Protein AF-A0A099NZL2-F1 (afdb_monomer_lite)

Organism: Pichia kudriavzevii (NCBI:txid4909)

Secondary structure (DSSP, 8-state):
-HHHHHHHHHHHHHTT-HHHHHHHHHHHHHHHHTS-TTS-HHHHHHHHHHHHHHHHHHHHHHT-HHHHHHHHHHHHHH-TT-HHHHHHHHHHHHHHHHHHHHHHHHHT----

pLDDT: mean 84.65, std 16.71, range [32.41, 98.19]

Foldseek 3Di:
DLVVLLVVLVVCVVVLVLVVSLVSLVVSLVVLVPDDPPDDPVVSLVSNLSSLLSNLVSCLSVLVLVSNLVSLVVNCVSCVPDVVSVVSNVSSVVSVVVVVVVVVVVVPDDDD

Structure (mmCIF, N/CA/C/O backbone):
data_AF-A0A099NZL2-F1
#
_entry.id   AF-A0A099NZL2-F1
#
loop_
_atom_site.group_PDB
_atom_site.id
_atom_site.type_symbol
_atom_site.label_atom_id
_atom_site.label_alt_id
_atom_site.label_comp_id
_atom_site.label_asym_id
_atom_site.label_entity_id
_atom_site.label_seq_id
_atom_site.pdbx_PDB_ins_code
_atom_site.Cartn_x
_atom_site.Cartn_y
_atom_site.Cartn_z
_atom_site.occupancy
_atom_site.B_iso_or_equiv
_atom_site.auth_seq_id
_atom_site.auth_comp_id
_atom_site.auth_asym_id
_atom_site.auth_atom_id
_atom_site.pdbx_PDB_model_num
ATOM 1 N N . MET A 1 1 ? -7.069 3.279 17.328 1.00 73.31 1 MET A N 1
ATOM 2 C CA . MET A 1 1 ? -6.781 1.870 16.965 1.00 73.31 1 MET A CA 1
ATOM 3 C C . MET A 1 1 ? -5.994 1.784 15.659 1.00 73.31 1 MET A C 1
ATOM 5 O O . MET A 1 1 ? -4.892 1.256 15.682 1.00 73.31 1 MET A O 1
ATOM 9 N N . ILE A 1 2 ? -6.484 2.395 14.574 1.00 79.38 2 ILE A N 1
ATOM 10 C CA . ILE A 1 2 ? -5.823 2.423 13.254 1.00 79.38 2 ILE A CA 1
ATOM 11 C C . ILE A 1 2 ? -4.407 3.012 13.314 1.00 79.38 2 ILE A C 1
ATOM 13 O O . ILE A 1 2 ? -3.472 2.392 12.824 1.00 79.38 2 ILE A O 1
ATOM 17 N N . LYS A 1 3 ? -4.205 4.128 14.030 1.00 82.56 3 LYS A N 1
ATOM 18 C CA . LYS A 1 3 ? -2.865 4.704 14.254 1.00 82.56 3 LYS A CA 1
ATOM 19 C C . LYS A 1 3 ? -1.849 3.701 14.833 1.00 82.56 3 LYS A C 1
ATOM 21 O O . LYS A 1 3 ? -0.736 3.606 14.332 1.00 82.56 3 LYS A O 1
ATOM 26 N N . LYS A 1 4 ? -2.248 2.895 15.827 1.00 86.62 4 LYS A N 1
ATOM 27 C CA . LYS A 1 4 ? -1.384 1.849 16.411 1.00 86.62 4 LYS A CA 1
ATOM 28 C C . LYS A 1 4 ? -1.092 0.726 15.411 1.00 86.62 4 LYS A C 1
ATOM 30 O O . LYS A 1 4 ? 0.017 0.206 15.380 1.00 86.62 4 LYS A O 1
ATOM 35 N N . MET A 1 5 ? -2.076 0.354 14.589 1.00 86.31 5 MET A N 1
ATOM 36 C CA . MET A 1 5 ? -1.873 -0.635 13.525 1.00 86.31 5 MET A CA 1
ATOM 37 C C . MET A 1 5 ? -0.911 -0.121 12.456 1.00 86.31 5 MET A C 1
ATOM 39 O O . MET A 1 5 ? -0.038 -0.867 12.032 1.00 86.31 5 MET A O 1
ATOM 43 N N . HIS A 1 6 ? -1.012 1.155 12.088 1.00 87.56 6 HIS A N 1
ATOM 44 C CA . HIS A 1 6 ? -0.072 1.802 11.181 1.00 87.56 6 HIS A CA 1
ATOM 45 C C . HIS A 1 6 ? 1.354 1.828 11.761 1.00 87.56 6 HIS A C 1
ATOM 47 O O . HIS A 1 6 ? 2.312 1.451 11.090 1.00 87.56 6 HIS A O 1
ATOM 53 N N . GLU A 1 7 ? 1.521 2.207 13.030 1.00 90.25 7 GLU A N 1
ATOM 54 C CA . GLU A 1 7 ? 2.821 2.164 13.723 1.00 90.25 7 GLU A CA 1
ATOM 55 C C . GLU A 1 7 ? 3.408 0.741 13.769 1.00 90.2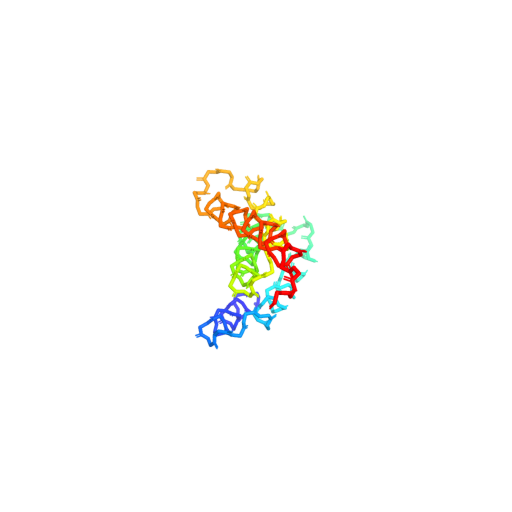5 7 GLU A C 1
ATOM 57 O O . GLU A 1 7 ? 4.585 0.540 13.475 1.00 90.25 7 GLU A O 1
ATOM 62 N N . SER A 1 8 ? 2.586 -0.270 14.051 1.00 92.69 8 SER A N 1
ATOM 63 C CA . SER A 1 8 ? 3.020 -1.671 14.020 1.00 92.69 8 SER A CA 1
ATOM 64 C C . SER A 1 8 ? 3.419 -2.126 12.612 1.00 92.69 8 SER A C 1
ATOM 66 O O . SER A 1 8 ? 4.485 -2.715 12.434 1.00 92.69 8 SER A O 1
ATOM 68 N N . ALA A 1 9 ? 2.607 -1.813 11.600 1.00 90.50 9 ALA A N 1
ATOM 69 C CA . ALA A 1 9 ? 2.870 -2.194 10.216 1.00 90.50 9 ALA A CA 1
ATOM 70 C C . ALA A 1 9 ? 4.143 -1.519 9.682 1.00 90.50 9 ALA A C 1
ATOM 72 O O . ALA A 1 9 ? 4.983 -2.166 9.061 1.00 90.50 9 ALA A O 1
ATOM 73 N N . THR A 1 10 ? 4.366 -0.243 10.006 1.00 91.00 10 THR A N 1
ATOM 74 C CA . THR A 1 10 ? 5.636 0.438 9.697 1.00 91.00 10 THR A CA 1
ATOM 75 C C . THR A 1 10 ? 6.828 -0.169 10.448 1.00 91.00 10 THR A C 1
ATOM 77 O O . THR A 1 10 ? 7.937 -0.199 9.912 1.00 91.00 10 THR A O 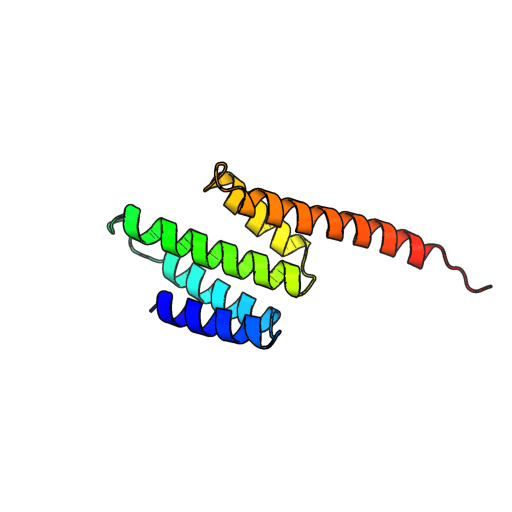1
ATOM 80 N N . GLY A 1 11 ? 6.624 -0.724 11.646 1.00 95.44 11 GLY A N 1
ATOM 81 C CA . GLY A 1 11 ? 7.619 -1.548 12.336 1.00 95.44 11 GLY A CA 1
ATOM 82 C C . GLY A 1 11 ? 8.013 -2.795 11.536 1.00 95.44 11 GLY A C 1
ATOM 83 O O . GLY A 1 11 ? 9.204 -3.056 11.356 1.00 95.44 11 GLY A O 1
ATOM 84 N N . LEU A 1 12 ? 7.035 -3.521 10.988 1.00 95.06 12 LEU A N 1
ATOM 85 C CA . LEU A 1 12 ? 7.273 -4.676 10.111 1.00 95.06 12 LEU A CA 1
ATOM 86 C C . LEU A 1 12 ? 7.984 -4.278 8.809 1.00 95.06 12 LEU A C 1
ATOM 88 O O . LEU A 1 12 ? 8.902 -4.975 8.373 1.00 95.06 12 LEU A O 1
ATOM 92 N N . MET A 1 13 ? 7.634 -3.121 8.237 1.00 94.88 13 MET A N 1
ATOM 93 C CA . MET A 1 13 ? 8.324 -2.558 7.068 1.00 94.88 13 MET A CA 1
ATOM 94 C C . MET A 1 13 ? 9.815 -2.331 7.345 1.00 94.88 13 MET A C 1
ATOM 96 O O . MET A 1 13 ? 10.657 -2.722 6.538 1.00 94.88 13 MET A O 1
ATOM 100 N N . LYS A 1 14 ? 10.164 -1.770 8.513 1.00 95.31 14 LYS A N 1
ATOM 101 C CA . LYS A 1 14 ? 11.568 -1.577 8.929 1.00 95.31 14 LYS A CA 1
ATOM 102 C C . LYS A 1 14 ? 12.319 -2.902 9.087 1.00 95.31 14 LYS A C 1
ATOM 104 O O . LYS A 1 14 ? 13.506 -2.970 8.788 1.00 95.31 14 LYS A O 1
ATOM 109 N N . GLN A 1 15 ? 11.626 -3.959 9.507 1.00 96.81 15 GLN A N 1
ATOM 110 C CA . GLN A 1 15 ? 12.172 -5.317 9.616 1.00 96.81 15 GLN A CA 1
ATOM 111 C C . GLN A 1 15 ? 12.214 -6.069 8.275 1.00 96.81 15 GLN A C 1
ATOM 113 O O . GLN A 1 15 ? 12.573 -7.243 8.251 1.00 96.81 15 GLN A O 1
ATOM 118 N N . ARG A 1 16 ? 11.836 -5.424 7.162 1.00 95.00 16 ARG A N 1
ATOM 119 C CA . ARG A 1 16 ? 11.704 -6.030 5.825 1.00 95.00 16 ARG A CA 1
ATOM 120 C C . ARG A 1 16 ? 10.681 -7.170 5.735 1.00 95.00 16 ARG A C 1
ATOM 122 O O . ARG A 1 16 ? 10.683 -7.938 4.776 1.00 95.00 16 ARG A O 1
ATOM 129 N N . LYS A 1 17 ? 9.762 -7.261 6.698 1.00 97.12 17 LYS A N 1
ATOM 130 C CA . LYS A 1 17 ? 8.655 -8.227 6.702 1.00 97.12 17 LYS A CA 1
ATOM 131 C C . LYS A 1 17 ? 7.473 -7.674 5.905 1.00 97.12 17 LYS A C 1
ATOM 133 O O . LYS A 1 17 ? 6.411 -7.376 6.446 1.00 97.12 17 LYS A O 1
ATOM 138 N N . PHE A 1 18 ? 7.685 -7.480 4.607 1.00 96.75 18 PHE A N 1
ATOM 139 C CA . PHE A 1 18 ? 6.781 -6.701 3.758 1.00 96.75 18 PHE A CA 1
ATOM 140 C C . PHE A 1 18 ? 5.403 -7.350 3.571 1.00 96.75 18 PHE A C 1
ATOM 142 O O . PHE A 1 18 ? 4.387 -6.665 3.615 1.00 96.75 18 PHE A O 1
ATOM 149 N N . THR A 1 19 ? 5.338 -8.673 3.429 1.00 96.38 19 THR A N 1
ATOM 150 C CA . THR A 1 19 ? 4.061 -9.390 3.266 1.00 96.38 19 THR A CA 1
ATOM 151 C C . THR A 1 19 ? 3.215 -9.371 4.541 1.00 96.38 19 THR A C 1
ATOM 153 O O . THR A 1 19 ? 1.995 -9.241 4.471 1.00 96.38 19 THR A O 1
ATOM 156 N N . GLU A 1 20 ? 3.843 -9.455 5.717 1.00 96.44 20 GLU A N 1
ATOM 157 C CA . GLU A 1 20 ? 3.159 -9.307 7.007 1.00 96.44 20 GLU A CA 1
ATOM 158 C C . GLU A 1 20 ? 2.674 -7.868 7.209 1.00 96.44 20 GLU A C 1
ATOM 160 O O . GLU A 1 20 ? 1.535 -7.654 7.623 1.00 96.44 20 GLU A O 1
ATOM 165 N N . ALA A 1 21 ? 3.501 -6.882 6.842 1.00 97.00 21 ALA A N 1
ATOM 166 C CA . ALA A 1 21 ? 3.114 -5.476 6.868 1.00 97.00 21 ALA A CA 1
ATOM 167 C C . ALA A 1 21 ? 1.895 -5.208 5.971 1.00 97.00 21 ALA A C 1
ATOM 169 O O . ALA A 1 21 ? 0.946 -4.567 6.417 1.00 97.00 21 ALA A O 1
ATOM 170 N N . ALA A 1 22 ? 1.877 -5.751 4.747 1.00 96.81 22 ALA A N 1
ATOM 171 C CA . ALA A 1 22 ? 0.751 -5.615 3.822 1.00 96.81 22 ALA A CA 1
ATOM 172 C C . ALA A 1 22 ? -0.553 -6.166 4.419 1.00 96.81 22 ALA A C 1
ATOM 174 O O . ALA A 1 22 ? -1.576 -5.487 4.373 1.00 96.81 22 ALA A O 1
ATOM 175 N N . LYS A 1 23 ? -0.511 -7.347 5.056 1.00 95.88 23 LYS A N 1
ATOM 176 C CA . LYS A 1 23 ? -1.671 -7.919 5.766 1.00 95.88 23 LYS A CA 1
ATOM 177 C C . LYS A 1 23 ? -2.144 -7.019 6.903 1.00 95.88 23 LYS A C 1
ATOM 179 O O . LYS A 1 23 ? -3.341 -6.853 7.109 1.00 95.88 23 LYS A O 1
ATOM 184 N N . GLN A 1 24 ? -1.214 -6.428 7.649 1.00 95.25 24 GLN A N 1
ATOM 185 C CA . GLN A 1 24 ? -1.579 -5.546 8.750 1.00 95.25 24 GLN A CA 1
ATOM 186 C C . GLN A 1 24 ? -2.205 -4.232 8.257 1.00 95.25 24 GLN A C 1
ATOM 188 O O . GLN A 1 24 ? -3.170 -3.756 8.859 1.00 95.25 24 GLN A O 1
ATOM 193 N N . PHE A 1 25 ? -1.710 -3.674 7.148 1.00 95.81 25 PHE A N 1
ATOM 194 C CA . PHE A 1 25 ? -2.341 -2.528 6.493 1.00 95.81 25 PHE A CA 1
ATOM 195 C C . PHE A 1 25 ? -3.715 -2.869 5.916 1.00 95.81 25 PHE A C 1
ATOM 197 O O . PHE A 1 25 ? -4.623 -2.051 6.021 1.00 95.81 25 PHE A O 1
ATOM 204 N N . ASP A 1 26 ? -3.892 -4.068 5.366 1.00 95.12 26 ASP A N 1
ATOM 205 C CA . ASP A 1 26 ? -5.177 -4.540 4.849 1.00 95.12 26 ASP A CA 1
ATOM 206 C C . ASP A 1 26 ? -6.251 -4.606 5.945 1.00 95.12 26 ASP A C 1
ATOM 208 O O . ASP A 1 26 ? -7.336 -4.044 5.799 1.00 95.12 26 ASP A O 1
ATOM 212 N N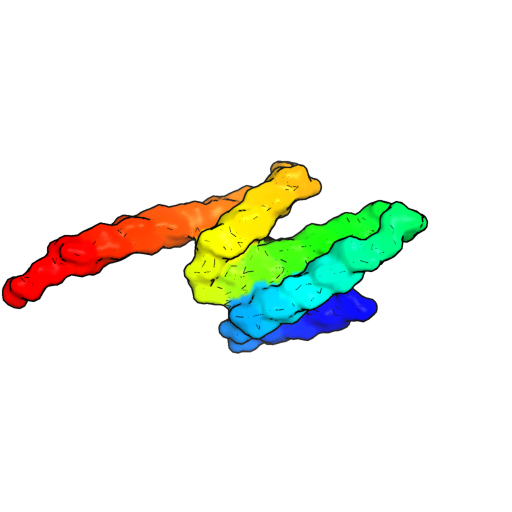 . ILE A 1 27 ? -5.910 -5.172 7.107 1.00 93.38 27 ILE A N 1
ATOM 213 C CA . ILE A 1 27 ? -6.796 -5.179 8.281 1.00 93.38 27 ILE A CA 1
ATOM 214 C C . ILE A 1 27 ? -7.129 -3.746 8.717 1.00 93.38 27 ILE A C 1
ATOM 216 O O . ILE A 1 27 ? -8.288 -3.431 8.990 1.00 93.38 27 ILE A O 1
ATOM 220 N N . ALA A 1 28 ? -6.129 -2.861 8.772 1.00 91.88 28 ALA A N 1
ATOM 221 C CA . ALA A 1 28 ? -6.337 -1.466 9.150 1.00 91.88 28 ALA A CA 1
ATOM 222 C C . ALA A 1 28 ? -7.269 -0.736 8.166 1.00 91.88 28 ALA A C 1
ATOM 224 O O . ALA A 1 28 ? -8.141 0.017 8.599 1.00 91.88 28 ALA A O 1
ATOM 225 N N . LEU A 1 29 ? -7.130 -1.004 6.865 1.00 91.25 29 LEU A N 1
ATOM 226 C CA . LEU A 1 29 ? -7.982 -0.469 5.806 1.00 91.25 29 LEU A CA 1
ATOM 227 C C . LEU A 1 29 ? -9.419 -1.005 5.907 1.00 91.25 29 LEU A C 1
ATOM 229 O O . LEU A 1 29 ? -10.375 -0.240 5.773 1.00 91.25 29 LEU A O 1
ATOM 233 N N . GLY A 1 30 ? -9.585 -2.295 6.210 1.00 90.38 30 GLY A N 1
ATOM 234 C CA . GLY A 1 30 ? -10.887 -2.907 6.481 1.00 90.38 30 GLY A CA 1
ATOM 235 C C . GLY A 1 30 ? -11.601 -2.244 7.662 1.00 90.38 30 GLY A C 1
ATOM 236 O O . GLY A 1 30 ? -12.766 -1.873 7.565 1.00 90.38 30 GLY A O 1
ATOM 237 N N . LEU A 1 31 ? -10.880 -1.991 8.756 1.00 88.50 31 LEU A N 1
ATOM 238 C CA . LEU A 1 31 ? -11.429 -1.279 9.915 1.00 88.50 31 LEU A CA 1
ATOM 239 C C . LEU A 1 31 ? -11.740 0.194 9.615 1.00 88.50 31 LEU A C 1
ATOM 241 O O . LEU A 1 31 ? -12.717 0.726 10.137 1.00 88.50 31 LEU A O 1
ATOM 245 N N . ALA A 1 32 ? -10.923 0.856 8.792 1.00 85.75 32 ALA A N 1
ATOM 246 C CA . ALA A 1 32 ? -11.155 2.237 8.372 1.00 85.75 32 ALA A CA 1
ATOM 247 C C . ALA A 1 32 ? -12.413 2.362 7.497 1.00 85.75 32 ALA A C 1
ATOM 249 O O . ALA A 1 32 ? -13.225 3.261 7.702 1.00 85.75 32 ALA A O 1
ATOM 250 N N . SER A 1 33 ? -12.582 1.442 6.544 1.00 84.88 33 SER A N 1
ATOM 251 C CA . SER A 1 33 ? -13.706 1.418 5.598 1.00 84.88 33 SER A CA 1
ATOM 252 C C . SER A 1 33 ? -15.024 0.948 6.219 1.00 84.88 33 SER A C 1
ATOM 254 O O . SER A 1 33 ? -16.086 1.355 5.758 1.00 84.88 33 SER A O 1
ATOM 256 N N . ALA A 1 34 ? -14.974 0.141 7.283 1.00 85.44 34 ALA A N 1
ATOM 257 C CA . ALA A 1 34 ? -16.158 -0.335 7.999 1.00 85.44 34 ALA A CA 1
ATOM 258 C C . ALA A 1 34 ? -16.794 0.713 8.934 1.00 85.44 34 ALA A C 1
ATOM 260 O O . ALA A 1 34 ? -17.819 0.432 9.560 1.00 85.44 34 ALA A O 1
ATOM 261 N N . ARG A 1 35 ? -16.204 1.910 9.065 1.00 79.69 35 ARG A N 1
ATOM 262 C CA . ARG A 1 35 ? -16.767 2.983 9.894 1.00 79.69 35 ARG A CA 1
ATOM 263 C C . ARG A 1 35 ? -18.120 3.457 9.369 1.00 79.69 35 ARG A C 1
ATOM 265 O O . ARG A 1 35 ? -18.406 3.421 8.172 1.00 79.69 35 ARG A O 1
ATOM 272 N N . SER A 1 36 ? -18.962 3.907 10.298 1.00 76.06 36 SER A N 1
ATOM 273 C CA . SER A 1 36 ? -20.309 4.376 9.984 1.00 76.06 36 SER A CA 1
ATOM 274 C C . SER A 1 36 ? -20.265 5.541 8.997 1.00 76.06 36 SER A C 1
ATOM 276 O O . SER A 1 36 ? -19.511 6.495 9.178 1.00 76.06 36 SER A O 1
ATOM 278 N N . LYS A 1 37 ? -21.146 5.512 7.991 1.00 70.38 37 LYS A N 1
ATOM 279 C CA . LYS A 1 37 ? -21.298 6.595 7.002 1.00 70.38 37 LYS A CA 1
ATOM 280 C C . LYS A 1 37 ? -21.742 7.928 7.625 1.00 70.38 37 LYS A C 1
ATOM 282 O O . LYS A 1 37 ? -21.706 8.947 6.947 1.00 70.38 37 LYS A O 1
ATOM 287 N N . PHE A 1 38 ? -22.175 7.906 8.887 1.00 70.50 38 PHE A N 1
ATOM 288 C CA . PHE A 1 38 ? -22.596 9.078 9.655 1.00 70.50 38 PHE A CA 1
ATOM 289 C C . PHE A 1 38 ? -21.451 9.737 10.448 1.00 70.50 38 PHE A C 1
ATOM 291 O O . PHE A 1 38 ? -21.668 10.775 11.068 1.00 70.50 38 PHE A O 1
ATOM 298 N N . GLU A 1 39 ? -20.243 9.160 10.450 1.00 68.38 39 GLU A N 1
ATOM 299 C CA . GLU A 1 39 ? -19.054 9.814 11.013 1.00 68.38 39 GLU A CA 1
ATOM 300 C C . GLU A 1 39 ? -18.497 10.896 10.076 1.00 68.38 39 GLU A C 1
ATOM 302 O O . GLU A 1 39 ? -18.772 10.921 8.874 1.00 68.38 39 GLU A O 1
ATOM 307 N N . SER A 1 40 ? -17.683 11.808 10.622 1.00 69.94 40 SER A N 1
ATOM 308 C CA . SER A 1 40 ? -17.109 12.891 9.827 1.00 69.94 40 SER A CA 1
ATOM 309 C C . SER A 1 40 ? -16.160 12.342 8.752 1.00 69.94 40 SER A C 1
ATOM 311 O O . SER A 1 40 ? -15.106 11.762 9.017 1.00 69.94 40 SER A O 1
ATOM 313 N N . PHE A 1 41 ? -16.529 12.569 7.492 1.00 66.38 41 PHE A N 1
ATOM 314 C CA . PHE A 1 41 ? -15.749 12.156 6.323 1.00 66.38 41 PHE A CA 1
ATOM 315 C C . PHE A 1 41 ? -14.314 12.711 6.341 1.00 66.38 41 PHE A C 1
ATOM 317 O O . PHE A 1 41 ? -13.372 12.050 5.903 1.00 66.38 41 PHE A O 1
ATOM 324 N N . GLN A 1 42 ? -14.143 13.910 6.910 1.00 65.75 42 GLN A N 1
ATOM 325 C CA . GLN A 1 42 ? -12.857 14.601 7.001 1.00 65.75 42 GLN A CA 1
ATOM 326 C C . GLN A 1 42 ? -11.825 13.871 7.875 1.00 65.75 42 GLN A C 1
ATOM 328 O O . GLN A 1 42 ? -10.633 14.008 7.618 1.00 65.75 42 GLN A O 1
ATOM 333 N N . GLY A 1 43 ? -12.247 13.080 8.869 1.00 70.69 43 GLY A N 1
ATOM 334 C CA . GLY A 1 43 ? -11.324 12.300 9.701 1.00 70.69 43 GLY A CA 1
ATOM 335 C C . GLY A 1 43 ? -10.959 10.939 9.102 1.00 70.69 43 GLY A C 1
ATOM 336 O O . GLY A 1 43 ? -9.833 10.473 9.252 1.00 70.69 43 GLY A O 1
ATOM 337 N N . THR A 1 44 ? -11.896 10.309 8.393 1.00 79.38 44 THR A N 1
ATOM 338 C CA . THR A 1 44 ? -11.764 8.912 7.946 1.00 79.38 44 THR A CA 1
ATOM 339 C C . THR A 1 44 ? -10.994 8.770 6.632 1.00 79.38 44 THR A C 1
ATOM 341 O O . THR A 1 44 ? -10.221 7.825 6.471 1.00 79.38 44 THR A O 1
ATOM 344 N N . MET A 1 45 ? -11.139 9.721 5.703 1.00 83.94 45 MET A N 1
ATOM 345 C CA . MET A 1 45 ? -10.446 9.662 4.407 1.00 83.94 45 MET A CA 1
ATOM 346 C C . MET A 1 45 ? -8.916 9.738 4.509 1.00 83.94 45 MET A C 1
ATOM 348 O O . MET A 1 45 ? -8.253 8.927 3.860 1.00 83.94 45 MET A O 1
ATOM 352 N N . PRO A 1 46 ? -8.318 10.629 5.324 1.00 87.06 46 PRO A N 1
ATOM 353 C CA . PRO A 1 46 ? -6.869 10.641 5.505 1.00 87.06 46 PRO A CA 1
ATOM 354 C C . PRO A 1 46 ? -6.332 9.324 6.079 1.00 87.06 46 PRO A C 1
ATOM 356 O O . PRO A 1 46 ? -5.287 8.848 5.644 1.00 87.06 46 PRO A O 1
ATOM 359 N N . GLU A 1 47 ? -7.055 8.698 7.015 1.00 87.00 47 GLU A N 1
ATOM 360 C CA . GLU A 1 47 ? -6.656 7.408 7.595 1.00 87.00 47 GLU A CA 1
ATOM 361 C C . GLU A 1 47 ? -6.701 6.274 6.560 1.00 87.00 47 GLU A C 1
ATOM 363 O O . GLU A 1 47 ? -5.769 5.468 6.496 1.00 87.00 47 GLU A O 1
ATOM 368 N N . LEU A 1 48 ? -7.744 6.241 5.721 1.00 89.19 48 LEU A N 1
ATOM 369 C CA . LEU A 1 48 ? -7.857 5.318 4.586 1.00 89.19 48 LEU A CA 1
ATOM 370 C C . LEU A 1 48 ? -6.685 5.482 3.614 1.00 89.19 48 LEU A C 1
ATOM 372 O O . LEU A 1 48 ? -6.027 4.499 3.277 1.00 89.19 48 LEU A O 1
ATOM 376 N N . ILE A 1 49 ? -6.401 6.721 3.200 1.00 91.00 49 ILE A N 1
ATOM 377 C CA . ILE A 1 49 ? -5.328 7.031 2.247 1.00 91.00 49 ILE A CA 1
ATOM 378 C C . ILE A 1 49 ? -3.973 6.594 2.807 1.00 91.00 49 ILE A C 1
ATOM 380 O O . ILE A 1 49 ? -3.217 5.924 2.112 1.00 91.00 49 ILE A O 1
ATOM 384 N N . VAL A 1 50 ? -3.681 6.897 4.073 1.00 91.69 50 VAL A N 1
ATOM 385 C CA . VAL A 1 50 ? -2.413 6.515 4.711 1.00 91.69 50 VAL A CA 1
ATOM 386 C C . VAL A 1 50 ? -2.256 4.991 4.802 1.00 91.69 50 VAL A C 1
ATOM 388 O O . VAL A 1 50 ? -1.178 4.469 4.513 1.00 91.69 50 VAL A O 1
ATOM 391 N N . CYS A 1 51 ? -3.319 4.253 5.142 1.00 93.44 51 CYS A N 1
ATOM 392 C CA . CYS A 1 51 ? -3.270 2.786 5.154 1.00 93.44 51 CYS A CA 1
ATOM 393 C C . CYS A 1 51 ? -3.061 2.210 3.746 1.00 93.44 51 CYS A C 1
ATOM 395 O O . CYS A 1 51 ? -2.272 1.280 3.576 1.00 93.44 51 CYS A O 1
ATOM 397 N N . LEU A 1 52 ? -3.719 2.787 2.737 1.00 95.06 52 LEU A N 1
ATOM 398 C CA . LEU A 1 52 ? -3.585 2.376 1.341 1.00 95.06 52 LEU A CA 1
ATOM 399 C C . LEU A 1 52 ? -2.176 2.661 0.792 1.00 95.06 52 LEU A C 1
ATOM 401 O O . LEU A 1 52 ? -1.590 1.805 0.134 1.00 95.06 52 LEU A O 1
ATOM 405 N N . MET A 1 53 ? -1.586 3.815 1.124 1.00 95.31 53 MET A N 1
ATOM 406 C CA . MET A 1 53 ? -0.186 4.135 0.808 1.00 95.31 53 MET A CA 1
ATOM 407 C C . MET A 1 53 ? 0.771 3.119 1.437 1.00 95.31 53 MET A C 1
ATOM 409 O O . MET A 1 53 ? 1.644 2.591 0.749 1.00 95.31 53 MET A O 1
ATOM 413 N N . GLY A 1 54 ? 0.576 2.801 2.721 1.00 95.56 54 GLY A N 1
ATOM 414 C CA . GLY A 1 54 ? 1.388 1.813 3.430 1.00 95.56 54 GLY A CA 1
ATOM 415 C C . GLY A 1 54 ? 1.310 0.419 2.806 1.00 95.56 54 GLY A C 1
ATOM 416 O O . GLY A 1 54 ? 2.342 -0.231 2.623 1.00 95.56 54 GLY A O 1
ATOM 417 N N . ARG A 1 55 ? 0.107 -0.029 2.418 1.00 97.25 55 ARG A N 1
ATOM 418 C CA . ARG A 1 55 ? -0.090 -1.317 1.737 1.00 97.25 55 ARG A CA 1
ATOM 419 C C . ARG A 1 55 ? 0.570 -1.338 0.358 1.00 97.25 55 ARG A C 1
ATOM 421 O O . ARG A 1 55 ? 1.295 -2.284 0.053 1.00 97.25 55 ARG A O 1
ATOM 428 N N . CYS A 1 56 ? 0.416 -0.267 -0.419 1.00 97.69 56 CYS A N 1
ATOM 429 C CA . CYS A 1 56 ? 1.072 -0.111 -1.715 1.00 97.69 56 CYS A CA 1
ATOM 430 C C . CYS A 1 56 ? 2.602 -0.206 -1.599 1.00 97.69 56 CYS A C 1
ATOM 432 O O . CYS A 1 56 ? 3.248 -0.907 -2.382 1.00 97.69 56 CYS A O 1
ATOM 434 N N . ASP A 1 57 ? 3.189 0.478 -0.614 1.00 97.44 57 ASP A N 1
ATOM 435 C CA . ASP A 1 57 ? 4.632 0.452 -0.367 1.00 97.44 57 ASP A CA 1
ATOM 436 C C . ASP A 1 57 ? 5.097 -0.935 0.094 1.00 97.44 57 ASP A C 1
ATOM 438 O O . ASP A 1 57 ? 6.167 -1.402 -0.306 1.00 97.44 57 ASP A O 1
ATOM 442 N N . ALA A 1 58 ? 4.292 -1.626 0.902 1.00 97.88 58 ALA A N 1
ATOM 443 C CA . ALA A 1 58 ? 4.559 -3.000 1.306 1.00 97.88 58 ALA A CA 1
ATOM 444 C C . ALA A 1 58 ? 4.557 -3.957 0.103 1.00 97.88 58 ALA A C 1
ATOM 446 O O . ALA A 1 58 ? 5.499 -4.735 -0.050 1.00 97.88 58 ALA A O 1
ATOM 447 N N . TYR A 1 59 ? 3.573 -3.860 -0.795 1.00 98.19 59 TYR A N 1
ATOM 448 C CA . TYR A 1 59 ? 3.525 -4.677 -2.009 1.00 98.19 59 TYR A CA 1
ATOM 449 C C . TYR A 1 59 ? 4.685 -4.392 -2.967 1.00 98.19 59 TYR A C 1
ATOM 451 O O . TYR A 1 59 ? 5.318 -5.335 -3.447 1.00 98.19 59 TYR A O 1
ATOM 459 N N . ASN A 1 60 ? 5.030 -3.118 -3.186 1.00 96.44 60 ASN A N 1
ATOM 460 C CA . ASN A 1 60 ? 6.193 -2.742 -3.995 1.00 96.44 60 ASN A CA 1
ATOM 461 C C . ASN A 1 60 ? 7.489 -3.348 -3.437 1.00 96.44 60 ASN A C 1
ATOM 463 O O . ASN A 1 60 ? 8.284 -3.907 -4.191 1.00 96.44 60 ASN A O 1
ATOM 467 N N . ASN A 1 61 ? 7.684 -3.296 -2.117 1.00 96.19 61 ASN A N 1
ATOM 468 C CA . ASN A 1 61 ? 8.865 -3.875 -1.473 1.00 96.19 61 ASN A CA 1
ATOM 469 C C . ASN A 1 61 ? 8.851 -5.413 -1.433 1.00 96.19 61 ASN A C 1
ATOM 471 O O . ASN A 1 61 ? 9.913 -6.033 -1.430 1.00 96.19 61 ASN A O 1
ATOM 475 N N . ALA A 1 62 ? 7.671 -6.038 -1.433 1.00 95.94 62 ALA A N 1
ATOM 476 C CA . ALA A 1 62 ? 7.510 -7.490 -1.516 1.00 95.94 62 ALA A CA 1
ATOM 477 C C . ALA A 1 62 ? 7.663 -8.047 -2.947 1.00 95.94 62 ALA A C 1
ATOM 479 O O . ALA A 1 62 ? 7.677 -9.263 -3.125 1.00 95.94 62 ALA A O 1
ATOM 480 N N . GLY A 1 63 ? 7.751 -7.187 -3.968 1.00 95.00 63 GLY A N 1
ATOM 481 C CA . GLY A 1 63 ? 7.771 -7.597 -5.375 1.00 95.00 63 GLY A CA 1
ATOM 482 C C . GLY A 1 63 ? 6.396 -7.961 -5.950 1.00 95.00 63 GLY A C 1
ATOM 483 O O . GLY A 1 63 ? 6.306 -8.484 -7.061 1.00 95.00 63 GLY A O 1
ATOM 484 N N . MET A 1 64 ? 5.320 -7.6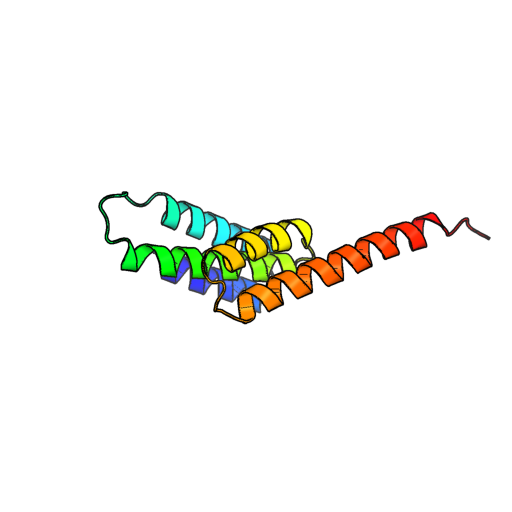75 -5.216 1.00 96.06 64 MET A N 1
ATOM 485 C CA . MET A 1 64 ? 3.928 -7.911 -5.612 1.00 96.06 64 MET A CA 1
ATOM 486 C C . MET A 1 64 ? 3.419 -6.725 -6.442 1.00 96.06 64 MET A C 1
ATOM 488 O O . MET A 1 64 ? 2.591 -5.927 -6.009 1.00 96.06 64 MET A O 1
ATOM 492 N N . PHE A 1 65 ? 4.013 -6.534 -7.621 1.00 95.12 65 PHE A N 1
ATOM 493 C CA . PHE A 1 65 ? 3.843 -5.296 -8.386 1.00 95.12 65 PHE A CA 1
ATOM 494 C C . PHE A 1 65 ? 2.447 -5.128 -9.004 1.00 95.12 65 PHE A C 1
ATOM 496 O O . PHE A 1 65 ? 2.035 -4.000 -9.252 1.00 95.12 65 PHE A O 1
ATOM 503 N N . SER A 1 66 ? 1.713 -6.217 -9.245 1.00 95.31 66 SER A N 1
ATOM 504 C CA . SER A 1 66 ? 0.322 -6.171 -9.720 1.00 95.31 66 SER A CA 1
ATOM 505 C C . SER A 1 66 ? -0.613 -5.566 -8.677 1.00 95.31 66 SER A C 1
ATOM 507 O O . SER A 1 66 ? -1.384 -4.661 -8.979 1.00 95.31 66 SER A O 1
ATOM 509 N N . GLU A 1 67 ? -0.500 -6.030 -7.440 1.00 97.06 67 GLU A N 1
ATOM 510 C CA . GLU A 1 67 ? -1.276 -5.576 -6.293 1.00 97.06 67 GLU A CA 1
ATOM 511 C C . GLU A 1 67 ? -0.878 -4.145 -5.915 1.00 97.06 67 GLU A C 1
ATOM 513 O O . GLU A 1 67 ? -1.735 -3.294 -5.688 1.00 97.06 67 GLU A O 1
ATOM 518 N N . ALA A 1 68 ? 0.425 -3.841 -5.950 1.00 97.12 68 ALA A N 1
ATOM 519 C CA . ALA A 1 68 ? 0.917 -2.479 -5.760 1.00 97.12 68 ALA A CA 1
ATOM 520 C C . ALA A 1 68 ? 0.360 -1.503 -6.809 1.00 97.12 68 ALA A C 1
ATOM 522 O O . ALA A 1 68 ? 0.052 -0.360 -6.477 1.00 97.12 68 ALA A O 1
ATOM 523 N N . LEU A 1 69 ? 0.233 -1.933 -8.070 1.00 96.94 69 LEU A N 1
ATOM 524 C CA . LEU A 1 69 ? -0.311 -1.091 -9.133 1.00 96.94 69 LEU A CA 1
ATOM 525 C C . LEU A 1 69 ? -1.786 -0.758 -8.884 1.00 96.94 69 LEU A C 1
ATOM 527 O O . LEU A 1 69 ? -2.159 0.404 -9.014 1.00 96.94 69 LEU A O 1
ATOM 531 N N . GLN A 1 70 ? -2.592 -1.742 -8.476 1.00 96.50 70 GLN A N 1
ATOM 532 C CA . GLN A 1 70 ? -4.005 -1.527 -8.142 1.00 96.50 70 GLN A CA 1
ATOM 533 C C . GLN A 1 70 ? -4.166 -0.493 -7.020 1.00 96.50 70 GLN A C 1
ATOM 535 O O . GLN A 1 70 ? -4.937 0.457 -7.155 1.00 96.50 70 GLN A O 1
ATOM 540 N N . ASP A 1 71 ? -3.384 -0.621 -5.942 1.00 96.94 71 ASP A N 1
ATOM 541 C CA . ASP A 1 71 ? -3.405 0.352 -4.845 1.00 96.94 71 ASP A CA 1
ATOM 542 C C . ASP A 1 71 ? -2.963 1.746 -5.317 1.00 96.94 71 ASP A C 1
ATOM 544 O O . ASP A 1 71 ? -3.583 2.755 -4.968 1.00 96.94 71 ASP A O 1
ATOM 548 N N . ALA A 1 72 ? -1.923 1.822 -6.150 1.00 95.19 72 ALA A N 1
ATOM 549 C CA . ALA A 1 72 ? -1.418 3.082 -6.684 1.00 95.19 72 ALA A CA 1
ATOM 550 C C . ALA A 1 72 ? -2.413 3.783 -7.627 1.00 95.19 72 ALA A C 1
ATOM 552 O O . ALA A 1 72 ? -2.495 5.012 -7.625 1.00 95.19 72 ALA A O 1
ATOM 553 N N . GLU A 1 73 ? -3.191 3.036 -8.412 1.00 95.50 73 GLU A N 1
ATOM 554 C CA . GLU A 1 73 ? -4.250 3.597 -9.257 1.00 95.50 73 GLU A CA 1
ATOM 555 C C . GLU A 1 73 ? -5.346 4.251 -8.416 1.00 95.50 73 GLU A C 1
ATOM 557 O O . GLU A 1 73 ? -5.723 5.395 -8.680 1.00 95.50 73 GLU A O 1
ATOM 562 N 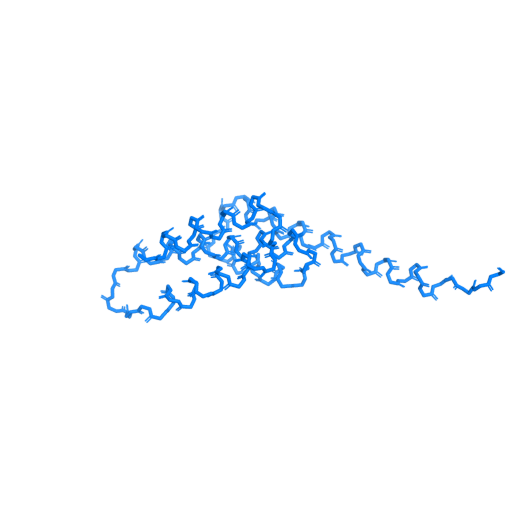N . ILE A 1 74 ? -5.787 3.579 -7.350 1.00 95.44 74 ILE A N 1
ATOM 563 C CA . ILE A 1 74 ? -6.763 4.136 -6.407 1.00 95.44 74 ILE A CA 1
ATOM 564 C C . ILE A 1 74 ? -6.194 5.395 -5.736 1.00 95.44 74 ILE A C 1
ATOM 566 O O . ILE A 1 74 ? -6.877 6.415 -5.655 1.00 95.44 74 ILE A O 1
ATOM 570 N N . LEU A 1 75 ? -4.929 5.377 -5.308 1.00 95.12 75 LEU A N 1
ATOM 571 C CA . LEU A 1 75 ? -4.270 6.545 -4.714 1.00 95.12 75 LEU A CA 1
ATOM 572 C C . LEU A 1 75 ? -4.190 7.739 -5.678 1.00 95.12 75 LEU A C 1
ATOM 574 O O . LEU A 1 75 ? -4.421 8.877 -5.268 1.00 95.12 75 LEU A O 1
ATOM 578 N N . CYS A 1 76 ? -3.914 7.504 -6.963 1.00 94.25 76 CYS A N 1
ATOM 579 C CA . CYS A 1 76 ? -3.939 8.551 -7.985 1.00 94.25 76 CYS A CA 1
ATOM 580 C C . CYS A 1 76 ? -5.345 9.137 -8.201 1.00 94.25 76 CYS A C 1
ATOM 582 O O . CYS A 1 76 ? -5.449 10.320 -8.522 1.00 94.25 76 CYS A O 1
ATOM 584 N N . LEU A 1 77 ? -6.410 8.347 -8.019 1.00 92.81 77 LEU A N 1
ATOM 585 C CA . LEU A 1 77 ? -7.792 8.836 -8.076 1.00 92.81 77 LEU A CA 1
ATOM 586 C C . LEU A 1 77 ? -8.154 9.671 -6.839 1.00 92.81 77 LEU A C 1
ATOM 588 O O . LEU A 1 77 ? -8.788 10.714 -6.968 1.00 92.81 77 LEU A O 1
ATOM 592 N N . LEU A 1 78 ? -7.735 9.232 -5.648 1.00 89.12 78 LEU A N 1
ATOM 593 C CA . LEU A 1 78 ? -8.054 9.895 -4.377 1.00 89.12 78 LEU A CA 1
ATOM 594 C C . LEU A 1 78 ? -7.216 11.153 -4.114 1.00 89.12 78 LEU A C 1
ATOM 596 O O . LEU A 1 78 ? -7.659 12.055 -3.408 1.00 89.12 78 LEU A O 1
ATOM 600 N N . GLY A 1 79 ? -6.003 11.214 -4.661 1.00 83.44 79 GLY A N 1
ATOM 601 C CA . GLY A 1 79 ? -5.054 12.299 -4.435 1.00 83.44 79 GLY A CA 1
ATOM 602 C C . GLY A 1 79 ? -4.163 12.512 -5.648 1.00 83.44 79 GLY A C 1
ATOM 603 O O . GLY A 1 79 ? -2.957 12.281 -5.580 1.00 83.44 79 GLY A O 1
ATOM 604 N N . SER A 1 80 ? -4.753 12.951 -6.761 1.00 82.06 80 SER A N 1
ATOM 605 C CA . SER A 1 80 ? -4.039 13.206 -8.021 1.00 82.06 80 SER A CA 1
ATOM 606 C C . SER A 1 80 ? -2.975 14.300 -7.909 1.00 82.06 80 SER A C 1
ATOM 608 O O . SER A 1 80 ? -2.028 14.318 -8.693 1.00 82.06 80 SER A O 1
ATOM 610 N N . THR A 1 81 ? -3.100 15.185 -6.922 1.00 88.44 81 THR A N 1
ATOM 611 C CA . THR A 1 81 ? -2.150 16.265 -6.638 1.00 88.44 81 THR A CA 1
ATOM 612 C C . THR A 1 81 ? -0.959 15.820 -5.791 1.00 88.44 81 THR A C 1
ATOM 614 O O . THR A 1 81 ? -0.018 16.593 -5.645 1.00 88.44 81 THR A O 1
ATOM 617 N N . ILE A 1 82 ? -0.969 14.596 -5.246 1.00 88.75 82 ILE A N 1
ATOM 618 C CA . ILE A 1 82 ? 0.115 14.057 -4.417 1.00 88.75 82 ILE A CA 1
ATOM 619 C C . ILE A 1 82 ? 1.140 13.368 -5.333 1.00 88.75 82 ILE A C 1
ATOM 621 O O . ILE A 1 82 ? 0.842 12.305 -5.891 1.00 88.75 82 ILE A O 1
ATOM 625 N N . PRO A 1 83 ? 2.363 13.912 -5.489 1.00 90.38 83 PRO A N 1
ATOM 626 C CA . PRO A 1 83 ? 3.352 13.364 -6.421 1.00 90.38 83 PRO A CA 1
ATOM 627 C C . PRO A 1 83 ? 3.767 11.928 -6.084 1.00 90.38 83 PRO A C 1
ATOM 629 O O . PRO A 1 83 ? 3.953 11.108 -6.985 1.00 90.38 83 PRO A O 1
ATOM 632 N N . ASP A 1 84 ? 3.841 11.590 -4.793 1.00 92.00 84 ASP A N 1
ATOM 633 C CA . ASP A 1 84 ? 4.255 10.259 -4.342 1.00 92.00 84 ASP A CA 1
ATOM 634 C C . ASP A 1 84 ? 3.301 9.143 -4.805 1.00 92.00 84 ASP A C 1
ATOM 636 O O . ASP A 1 84 ? 3.716 7.993 -4.948 1.00 92.00 84 ASP A O 1
ATOM 640 N N . ASN A 1 85 ? 2.027 9.450 -5.076 1.00 91.88 85 ASN A N 1
ATOM 641 C CA . ASN A 1 85 ? 1.070 8.465 -5.597 1.00 91.88 85 ASN A CA 1
ATOM 642 C C . ASN A 1 85 ? 1.428 8.068 -7.035 1.00 91.88 85 ASN A C 1
ATOM 644 O O . ASN A 1 85 ? 1.470 6.884 -7.378 1.00 91.88 85 ASN A O 1
ATOM 648 N N . HIS A 1 86 ? 1.789 9.053 -7.861 1.00 91.69 86 HIS A N 1
ATOM 649 C CA . HIS A 1 86 ? 2.261 8.805 -9.224 1.00 91.69 86 HIS A CA 1
ATOM 650 C C . HIS A 1 86 ? 3.611 8.092 -9.234 1.00 91.69 86 HIS A C 1
ATOM 652 O O . HIS A 1 86 ? 3.830 7.227 -10.084 1.00 91.69 86 HIS A O 1
ATOM 658 N N . LEU A 1 87 ? 4.488 8.397 -8.271 1.00 94.25 87 LEU A N 1
ATOM 659 C CA . LEU A 1 87 ? 5.758 7.695 -8.103 1.00 94.25 87 LEU A CA 1
ATOM 660 C C . LEU A 1 87 ? 5.542 6.206 -7.798 1.00 94.25 87 LEU A C 1
ATOM 662 O O . LEU A 1 87 ? 6.121 5.361 -8.481 1.00 94.25 87 LEU A O 1
ATOM 666 N N . ARG A 1 88 ? 4.663 5.868 -6.844 1.00 94.75 88 ARG A N 1
ATOM 667 C CA . ARG A 1 88 ? 4.301 4.472 -6.525 1.00 94.75 88 ARG A CA 1
ATOM 668 C C . ARG A 1 88 ? 3.785 3.718 -7.746 1.00 94.75 88 ARG A C 1
ATOM 670 O O . ARG A 1 88 ? 4.233 2.601 -8.013 1.00 94.75 88 ARG A O 1
ATOM 677 N N . ARG A 1 89 ? 2.908 4.355 -8.529 1.00 94.00 89 ARG A N 1
ATOM 678 C CA . ARG A 1 89 ? 2.384 3.801 -9.786 1.00 94.00 89 ARG A CA 1
ATOM 679 C C . ARG A 1 89 ? 3.493 3.573 -10.814 1.00 94.00 89 ARG A C 1
ATOM 681 O O . ARG A 1 89 ? 3.521 2.542 -11.482 1.00 94.00 89 ARG A O 1
ATOM 688 N N . GLY A 1 90 ? 4.415 4.527 -10.945 1.00 92.31 90 GLY A N 1
ATOM 689 C CA . GLY A 1 90 ? 5.568 4.430 -11.841 1.00 92.31 90 GLY A CA 1
ATOM 690 C C . GLY A 1 90 ? 6.501 3.275 -11.473 1.00 92.31 90 GLY A C 1
ATOM 691 O O . GLY A 1 90 ? 6.895 2.504 -12.348 1.00 92.31 90 GLY A O 1
ATOM 692 N N . ILE A 1 91 ? 6.798 3.105 -10.181 1.00 94.56 91 ILE A N 1
ATOM 693 C CA . ILE A 1 91 ? 7.618 1.999 -9.664 1.00 94.56 91 ILE A CA 1
ATOM 694 C C . ILE A 1 91 ? 6.966 0.648 -9.981 1.00 94.56 91 ILE A C 1
ATOM 696 O O . ILE A 1 91 ? 7.641 -0.241 -10.506 1.00 94.56 91 ILE A O 1
ATOM 700 N N . ALA A 1 92 ? 5.666 0.496 -9.716 1.00 93.94 92 ALA A N 1
ATOM 701 C CA . ALA A 1 92 ? 4.948 -0.746 -9.992 1.00 93.94 92 ALA A CA 1
ATOM 702 C C . ALA A 1 92 ? 4.957 -1.084 -11.497 1.00 93.94 92 ALA A C 1
ATOM 704 O O . ALA A 1 92 ? 5.355 -2.184 -11.888 1.00 93.94 92 ALA A O 1
ATOM 705 N N . ASN A 1 93 ? 4.633 -0.110 -12.356 1.00 92.31 93 ASN A N 1
ATOM 706 C CA . ASN A 1 93 ? 4.635 -0.281 -13.814 1.00 92.31 93 ASN A CA 1
ATOM 707 C C . ASN A 1 93 ? 6.012 -0.651 -14.376 1.00 92.31 93 ASN A C 1
ATOM 709 O O . ASN A 1 93 ? 6.128 -1.568 -15.192 1.00 92.31 93 ASN A O 1
ATOM 713 N N . LEU A 1 94 ? 7.073 0.027 -13.927 1.00 93.00 94 LEU A N 1
ATOM 714 C CA . LEU A 1 94 ? 8.435 -0.260 -14.374 1.00 93.00 94 LEU A CA 1
ATOM 715 C C . LEU A 1 94 ? 8.828 -1.707 -14.052 1.00 93.00 94 LEU A C 1
ATOM 717 O O . LEU A 1 94 ? 9.416 -2.400 -14.886 1.00 93.00 94 LEU A O 1
ATOM 721 N N . ASN A 1 95 ? 8.495 -2.176 -12.850 1.00 91.81 95 ASN A N 1
ATOM 722 C CA . ASN A 1 95 ? 8.836 -3.524 -12.419 1.00 91.81 95 ASN A CA 1
ATOM 723 C C . ASN A 1 95 ? 7.966 -4.603 -13.081 1.00 91.81 95 ASN A C 1
ATOM 725 O O . ASN A 1 95 ? 8.501 -5.652 -13.440 1.00 91.81 95 ASN A O 1
ATOM 729 N N . LEU A 1 96 ? 6.684 -4.342 -13.356 1.00 90.25 96 LEU A N 1
ATOM 730 C CA . LEU A 1 96 ? 5.848 -5.232 -14.176 1.00 90.25 96 LEU A CA 1
ATOM 731 C C . LEU A 1 96 ? 6.373 -5.347 -15.612 1.00 90.25 96 LEU A C 1
ATOM 733 O O . LEU A 1 96 ? 6.464 -6.451 -16.157 1.00 90.25 96 LEU A O 1
ATOM 737 N N . GLY A 1 97 ? 6.792 -4.231 -16.214 1.00 86.25 97 GLY A N 1
ATOM 738 C CA . GLY A 1 97 ? 7.422 -4.222 -17.535 1.00 86.25 97 GLY A CA 1
ATOM 739 C C . GLY A 1 97 ? 8.720 -5.036 -17.563 1.00 86.25 97 GLY A C 1
ATOM 740 O O . GLY A 1 97 ? 8.945 -5.821 -18.489 1.00 86.25 97 GLY A O 1
ATOM 741 N N . ARG A 1 98 ? 9.550 -4.924 -16.517 1.00 75.81 98 ARG A N 1
ATOM 742 C CA . ARG A 1 98 ? 10.766 -5.740 -16.342 1.00 75.81 98 ARG A CA 1
ATOM 743 C C . ARG A 1 98 ? 10.453 -7.218 -16.130 1.00 75.81 98 ARG A C 1
ATOM 745 O O . ARG A 1 98 ? 11.109 -8.053 -16.744 1.00 75.81 98 ARG A O 1
ATOM 752 N N . ALA A 1 99 ? 9.456 -7.554 -15.315 1.00 63.31 99 ALA A N 1
ATOM 753 C CA . ALA A 1 99 ? 9.036 -8.935 -15.080 1.00 63.31 99 ALA A CA 1
ATOM 754 C C . ALA A 1 99 ? 8.510 -9.593 -16.365 1.00 63.31 99 ALA A C 1
ATOM 756 O O . ALA A 1 99 ? 8.832 -10.746 -16.653 1.00 63.31 99 ALA A O 1
ATOM 757 N N . SER A 1 100 ? 7.770 -8.837 -17.179 1.00 63.25 100 SER A N 1
ATOM 758 C CA . SER A 1 100 ? 7.259 -9.288 -18.478 1.00 63.25 100 SER A CA 1
ATOM 759 C C . SER A 1 100 ? 8.402 -9.594 -19.455 1.00 63.25 100 SER A C 1
ATOM 761 O O . SER A 1 100 ? 8.461 -10.683 -20.026 1.00 63.25 100 SER A O 1
ATOM 763 N N . HIS A 1 101 ? 9.384 -8.693 -19.570 1.00 55.84 101 HIS A N 1
ATOM 764 C CA . HIS A 1 101 ? 10.591 -8.930 -20.374 1.00 55.84 101 HIS A CA 1
ATOM 765 C C . HIS A 1 101 ? 11.486 -10.042 -19.801 1.00 55.84 101 HIS A C 1
ATOM 767 O O . HIS A 1 101 ? 12.105 -10.793 -20.557 1.00 55.84 101 HIS A O 1
ATOM 773 N N . GLY A 1 102 ? 11.549 -10.175 -18.475 1.00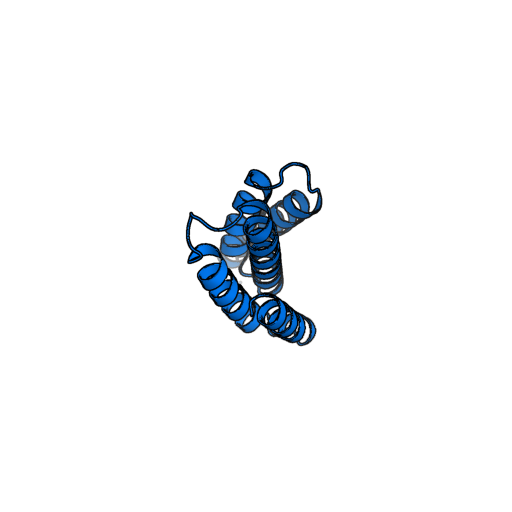 48.84 102 GLY A N 1
ATOM 774 C CA . GLY A 1 102 ? 12.281 -11.226 -17.774 1.00 48.84 102 GLY A CA 1
ATOM 775 C C . GLY A 1 102 ? 11.728 -12.612 -18.092 1.00 48.84 102 GLY A C 1
ATOM 776 O O . GLY A 1 102 ? 12.496 -13.488 -18.481 1.00 48.84 102 GLY A O 1
ATOM 777 N N . LYS A 1 103 ? 10.401 -12.795 -18.039 1.00 50.66 103 LYS A N 1
ATOM 778 C CA . LYS A 1 103 ? 9.740 -14.049 -18.444 1.00 50.66 103 LYS A CA 1
ATOM 779 C C . LYS A 1 103 ? 10.048 -14.410 -19.898 1.00 50.66 103 LYS A C 1
ATOM 781 O O . LYS A 1 103 ? 10.403 -15.553 -20.169 1.00 50.66 103 LYS A O 1
ATOM 786 N N . ILE A 1 104 ? 10.019 -13.435 -20.812 1.00 45.25 104 ILE A N 1
ATOM 787 C CA . ILE A 1 104 ? 10.390 -13.660 -22.219 1.00 45.25 104 ILE A CA 1
ATOM 788 C C . ILE A 1 104 ? 11.860 -14.100 -22.327 1.00 45.25 104 ILE A C 1
ATOM 790 O O . ILE A 1 104 ? 12.162 -15.066 -23.026 1.00 45.25 104 ILE A O 1
ATOM 794 N N . ARG A 1 105 ? 12.778 -13.462 -21.589 1.00 32.41 105 ARG A N 1
ATOM 795 C CA . ARG A 1 105 ? 14.211 -13.804 -21.592 1.00 32.41 105 ARG A CA 1
ATOM 796 C C . ARG A 1 105 ? 14.514 -15.174 -20.970 1.00 32.41 105 ARG A C 1
ATOM 798 O O . ARG A 1 105 ? 15.427 -15.840 -21.446 1.00 32.41 105 ARG A O 1
ATOM 805 N N . PHE A 1 106 ? 13.767 -15.606 -19.953 1.00 39.84 106 PHE A N 1
ATOM 806 C CA . PHE A 1 106 ? 13.884 -16.956 -19.385 1.00 39.84 106 PHE A CA 1
ATOM 807 C C . PHE A 1 106 ? 13.261 -18.023 -20.296 1.00 39.84 106 PHE A C 1
ATOM 809 O O . PHE A 1 106 ? 13.859 -19.076 -20.478 1.00 39.84 106 PHE A O 1
ATOM 816 N N . SER A 1 107 ? 12.130 -17.732 -20.950 1.00 41.50 107 SER A N 1
ATOM 817 C CA . SER A 1 107 ? 11.499 -18.654 -21.912 1.00 41.50 107 SER A CA 1
ATOM 818 C C . SER A 1 107 ? 12.304 -18.856 -23.205 1.00 41.50 107 SER A C 1
ATOM 820 O O . SER A 1 107 ? 12.117 -19.849 -23.898 1.00 41.50 107 SER A O 1
ATOM 822 N N . LYS A 1 108 ? 13.220 -17.930 -23.527 1.00 40.06 108 LYS A N 1
ATOM 823 C CA . LYS A 1 108 ? 14.102 -17.988 -24.706 1.00 40.06 108 LYS A CA 1
ATOM 824 C C . LYS A 1 108 ? 15.518 -18.503 -24.416 1.00 40.06 108 LYS A C 1
ATOM 826 O O . LYS A 1 108 ? 16.408 -18.282 -25.232 1.00 40.06 108 LYS A O 1
ATOM 831 N N . ARG A 1 109 ? 15.754 -19.199 -23.300 1.00 33.94 109 ARG A N 1
ATOM 832 C CA . ARG A 1 109 ? 16.967 -20.017 -23.136 1.00 33.94 109 ARG A CA 1
ATOM 833 C C . ARG A 1 109 ? 16.620 -21.499 -23.326 1.00 33.94 109 ARG A C 1
ATOM 835 O O . ARG A 1 109 ? 16.352 -22.164 -22.329 1.00 33.94 109 ARG A O 1
ATOM 842 N N . PRO A 1 110 ? 16.628 -22.041 -24.559 1.00 43.31 110 PRO A N 1
ATOM 843 C CA . PRO A 1 110 ? 16.918 -23.455 -24.703 1.00 43.31 110 PRO A CA 1
ATOM 844 C C . PRO A 1 110 ? 18.348 -23.664 -24.210 1.00 43.31 110 PRO A C 1
ATOM 846 O O . PRO A 1 110 ? 19.253 -22.900 -24.554 1.00 43.31 110 PRO A O 1
ATOM 849 N N . CYS A 1 111 ? 18.515 -24.657 -23.350 1.00 48.38 111 CYS A N 1
ATOM 850 C CA . CYS A 1 111 ? 19.801 -25.241 -23.024 1.00 48.38 111 CYS A CA 1
ATOM 851 C C . CYS A 1 111 ? 20.601 -25.447 -24.324 1.00 48.38 111 CYS A C 1
ATOM 853 O O . CYS A 1 111 ? 20.125 -26.134 -25.228 1.00 48.38 111 CYS A O 1
ATOM 855 N N . LEU A 1 112 ? 21.761 -24.796 -24.411 1.00 38.31 112 LEU A N 1
ATOM 856 C CA . LEU A 1 112 ? 22.853 -25.142 -25.319 1.00 38.31 112 LEU A CA 1
ATOM 857 C C . LEU A 1 112 ? 23.861 -25.955 -24.514 1.00 38.31 112 LEU A C 1
ATOM 859 O O . LEU A 1 112 ? 24.107 -25.548 -23.352 1.00 38.31 112 LEU A O 1
#

Radius of gyration: 16.59 Å; chains: 1; bounding box: 45×42×42 Å

InterPro domains:
  IPR011990 Tetratricopeptide-like helical domain superfamily [G3DSA:1.25.40.10] (2-106)
  IPR011990 Tetratricopeptide-like helical domain superfamily [SSF48452] (7-100)

Sequence (112 aa):
MIKKMHESATGLMKQRKFTEAAKQFDIALGLASARSKFESFQGTMPELIVCLMGRCDAYNNAGMFSEALQDAEILCLLGSTIPDNHLRRGIANLNLGRASHGKIRFSKRPCL